Protein AF-K1UN44-F1 (afdb_monomer_lite)

pLDDT: mean 87.56, std 10.23, range [49.06, 96.94]

Foldseek 3Di:
DDPDDDDDDDDPVVVVVVVVVVVVVVVVVVVVCVVPPPDDPPDDDDLVRVCVVVVHDSVVVVVCPVVPVDDDDDDD

Radius of gyration: 23.98 Å; chains: 1; bounding box: 39×24×69 Å

Organism: NCBI:txid408170

Sequence (76 aa):
MNTLMEIVTIEARVFERMLKSLEDAAQITDDLCEKHREKRMGEWMDNQEACILLDVTPRTLQTLRDNGTLAYSRIC

Secondary structure (DSSP, 8-state):
-----------HHHHHHHHHHHHHHHHHHHHHHHHTSPPPTT----HHHHHHHHT--HHHHHHHHHTTSS------

Structure (mmCIF, N/CA/C/O backbone):
data_AF-K1UN44-F1
#
_entry.id   AF-K1UN44-F1
#
loop_
_atom_site.group_PDB
_atom_site.id
_atom_site.type_symbol
_atom_site.label_atom_id
_atom_site.label_alt_id
_atom_site.label_comp_id
_atom_site.label_asym_id
_atom_site.label_entity_id
_atom_site.label_seq_id
_atom_site.pdbx_PDB_ins_code
_atom_site.Cartn_x
_atom_site.Cartn_y
_atom_site.Cartn_z
_atom_site.occupancy
_atom_site.B_iso_or_equiv
_atom_site.auth_seq_id
_atom_site.auth_comp_id
_atom_site.auth_asym_id
_atom_site.auth_atom_id
_atom_site.pdbx_PDB_model_num
ATOM 1 N N . MET A 1 1 ? -5.821 -13.064 44.251 1.00 49.06 1 MET A N 1
ATOM 2 C CA . MET A 1 1 ? -5.943 -11.685 43.735 1.00 49.06 1 MET A CA 1
ATOM 3 C C . MET A 1 1 ? -7.407 -11.480 43.390 1.00 49.06 1 MET A C 1
ATOM 5 O O . MET A 1 1 ? -7.866 -12.074 42.428 1.00 49.06 1 MET A O 1
ATOM 9 N N . ASN A 1 2 ? -8.159 -10.784 44.246 1.00 59.38 2 ASN A N 1
ATOM 10 C CA . ASN A 1 2 ? -9.580 -10.517 44.013 1.00 59.38 2 ASN A CA 1
ATOM 11 C C . ASN A 1 2 ? -9.701 -9.306 43.084 1.00 59.38 2 ASN A C 1
ATOM 13 O O . ASN A 1 2 ? -9.453 -8.184 43.518 1.00 59.38 2 ASN A O 1
ATOM 17 N N . THR A 1 3 ? -10.084 -9.521 41.831 1.00 69.25 3 THR A N 1
ATOM 18 C CA . THR A 1 3 ? -10.687 -8.477 40.998 1.00 69.25 3 THR A CA 1
ATOM 19 C C . THR A 1 3 ? -12.133 -8.308 41.462 1.00 69.25 3 THR A C 1
ATOM 21 O O . THR A 1 3 ? -13.024 -9.054 41.063 1.00 69.25 3 THR A O 1
ATOM 24 N N . LEU A 1 4 ? -12.360 -7.381 42.397 1.00 73.12 4 LEU A N 1
ATOM 25 C CA . LEU A 1 4 ? -13.711 -6.940 42.749 1.00 73.12 4 LEU A CA 1
ATOM 26 C C . LEU A 1 4 ? -14.342 -6.287 41.510 1.00 73.12 4 LEU A C 1
ATOM 28 O O . LEU A 1 4 ? -13.663 -5.566 40.784 1.00 73.12 4 LEU A O 1
ATOM 32 N N . MET A 1 5 ? -15.618 -6.577 41.253 1.00 82.94 5 MET A N 1
ATOM 33 C CA . MET A 1 5 ? -16.351 -6.082 40.086 1.00 82.94 5 MET A CA 1
ATOM 34 C C . MET A 1 5 ? -16.331 -4.547 40.033 1.00 82.94 5 MET A C 1
ATOM 36 O O . MET A 1 5 ? -16.818 -3.884 40.947 1.00 82.94 5 MET A O 1
ATOM 40 N N . GLU A 1 6 ? -15.784 -4.001 38.949 1.00 84.38 6 GLU A N 1
ATOM 41 C CA . GLU A 1 6 ? -15.703 -2.567 38.675 1.00 84.38 6 GLU A CA 1
ATOM 42 C C . GLU A 1 6 ? -16.720 -2.210 37.585 1.00 84.38 6 GLU A C 1
ATOM 44 O O . GLU A 1 6 ? -16.763 -2.846 36.531 1.00 84.38 6 GLU A O 1
ATOM 49 N N . ILE A 1 7 ? -17.573 -1.218 37.850 1.00 84.94 7 ILE A N 1
ATOM 50 C CA . ILE A 1 7 ? -18.548 -0.721 36.876 1.00 84.94 7 ILE A CA 1
ATOM 51 C C . ILE A 1 7 ? -18.035 0.611 36.346 1.00 84.94 7 ILE A C 1
ATOM 53 O O . ILE A 1 7 ? -17.999 1.602 37.073 1.00 84.94 7 ILE A O 1
ATOM 57 N N . VAL A 1 8 ? -17.679 0.631 35.065 1.00 85.88 8 VAL A N 1
ATOM 58 C CA . VAL A 1 8 ? -17.296 1.847 34.348 1.00 85.88 8 VAL A CA 1
ATOM 59 C C . VAL A 1 8 ? -18.443 2.246 33.429 1.00 85.88 8 VAL A C 1
ATOM 61 O O . VAL A 1 8 ? -18.851 1.485 32.555 1.00 85.88 8 VAL A O 1
ATOM 64 N N . THR A 1 9 ? -18.973 3.449 33.627 1.00 88.25 9 THR A N 1
ATOM 65 C CA . THR A 1 9 ? -19.994 4.041 32.757 1.00 88.25 9 THR A CA 1
ATOM 66 C C . THR A 1 9 ? -19.348 5.003 31.777 1.00 88.25 9 THR A C 1
ATOM 68 O O . THR A 1 9 ? -18.622 5.910 32.180 1.00 88.25 9 THR A O 1
ATOM 71 N N . ILE A 1 10 ? -19.652 4.834 30.495 1.00 91.06 10 ILE A N 1
ATOM 72 C CA . ILE A 1 10 ? -19.166 5.692 29.416 1.00 91.06 10 ILE A CA 1
ATOM 73 C C . ILE A 1 10 ? -20.376 6.379 28.793 1.00 91.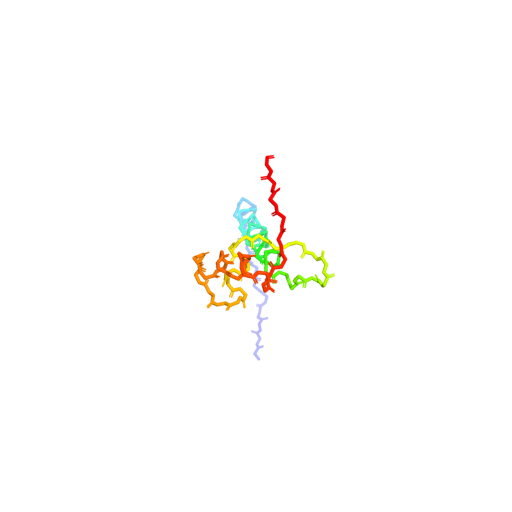06 10 ILE A C 1
ATOM 75 O O . ILE A 1 10 ? -21.401 5.747 28.542 1.00 91.06 10 ILE A O 1
ATOM 79 N N . GLU A 1 11 ? -20.270 7.682 28.545 1.00 96.31 11 GLU A N 1
ATOM 80 C CA . GLU A 1 11 ? -21.311 8.395 27.811 1.00 96.31 11 GLU A CA 1
ATOM 81 C C . GLU A 1 11 ? -21.457 7.818 26.397 1.00 96.31 11 GLU A C 1
ATOM 83 O O . GLU A 1 11 ? -20.459 7.654 25.694 1.00 96.31 11 GLU A O 1
ATOM 88 N N . ALA A 1 12 ? -22.692 7.597 25.936 1.00 94.19 12 ALA A N 1
ATOM 89 C CA . ALA A 1 12 ? -22.964 7.017 24.616 1.00 94.19 12 ALA A CA 1
ATOM 90 C C . ALA A 1 12 ? -22.205 7.738 23.485 1.00 94.19 12 ALA A C 1
ATOM 92 O O . ALA A 1 12 ? -21.524 7.105 22.687 1.00 94.19 12 ALA A O 1
ATOM 93 N N . ARG A 1 13 ? -22.185 9.077 23.508 1.00 94.44 13 ARG A N 1
ATOM 94 C CA . ARG A 1 13 ? -21.442 9.901 22.537 1.00 94.44 13 ARG A CA 1
ATOM 95 C C . ARG A 1 13 ? -19.930 9.645 22.523 1.00 94.44 13 ARG A C 1
ATOM 97 O O . ARG A 1 13 ? -19.279 9.860 21.507 1.00 94.44 13 ARG A O 1
ATOM 104 N N . VAL A 1 14 ? -19.340 9.293 23.668 1.00 95.25 14 VAL A N 1
ATOM 105 C CA . VAL A 1 14 ? -17.906 8.978 23.772 1.00 95.25 14 VAL A CA 1
ATOM 106 C C . VAL A 1 14 ? -17.665 7.600 23.177 1.00 95.25 14 VAL A C 1
ATOM 108 O O . VAL A 1 14 ? -16.756 7.448 22.368 1.00 95.25 14 VAL A O 1
ATOM 111 N N . PHE A 1 15 ? -18.522 6.637 23.517 1.00 94.75 15 PHE A N 1
ATOM 112 C CA . PHE A 1 15 ? -18.463 5.290 22.966 1.00 94.75 15 PHE A CA 1
ATOM 113 C C . PHE A 1 15 ? -18.607 5.287 21.437 1.00 94.75 15 PHE A C 1
ATOM 115 O O . PHE A 1 15 ? -17.792 4.682 20.751 1.00 94.75 15 PHE A O 1
ATOM 122 N N . GLU A 1 16 ? -19.557 6.047 20.891 1.00 95.75 16 GLU A N 1
ATOM 123 C CA . GLU A 1 16 ? -19.739 6.206 19.442 1.00 95.75 16 GLU A CA 1
ATOM 124 C C . GLU A 1 16 ? -18.501 6.794 18.755 1.00 95.75 16 GLU A C 1
ATOM 126 O O . GLU A 1 16 ? -18.098 6.324 17.694 1.00 95.75 16 GLU A O 1
ATOM 131 N N . ARG A 1 17 ? -17.850 7.797 19.363 1.00 96.25 17 ARG A N 1
ATOM 132 C CA . ARG A 1 17 ? -16.597 8.346 18.819 1.00 96.25 17 ARG A CA 1
ATOM 133 C C . ARG A 1 17 ? -15.470 7.322 18.834 1.00 96.25 17 ARG A C 1
ATOM 135 O O . ARG A 1 17 ? -14.721 7.252 17.867 1.00 96.25 17 ARG A O 1
ATOM 142 N N . MET A 1 18 ? -15.354 6.539 19.906 1.00 95.50 18 MET A N 1
ATOM 143 C CA . MET A 1 18 ? -14.361 5.467 19.989 1.00 95.50 18 MET A CA 1
ATOM 144 C C . MET A 1 18 ? -14.609 4.402 18.920 1.00 95.50 18 MET A C 1
ATOM 146 O O . MET A 1 18 ? -13.662 3.993 18.254 1.00 95.50 18 MET A O 1
ATOM 150 N N . LEU A 1 19 ? -15.869 4.002 18.721 1.00 96.00 19 LEU A N 1
ATOM 151 C CA . LEU A 1 19 ? -16.246 3.049 17.681 1.00 96.00 19 LEU A CA 1
ATOM 152 C C . LEU A 1 19 ? -15.880 3.581 16.295 1.00 96.00 19 LEU A C 1
ATOM 154 O O . LEU A 1 19 ? -15.209 2.888 15.540 1.00 96.00 19 LEU A O 1
ATOM 158 N N . LYS A 1 20 ? -16.215 4.841 16.007 1.00 96.31 20 LYS A N 1
ATOM 159 C CA . LYS A 1 20 ? -15.866 5.477 14.736 1.00 96.31 20 LYS A CA 1
ATOM 160 C C . LYS A 1 20 ? -14.358 5.505 14.488 1.00 96.31 20 LYS A C 1
ATOM 162 O O . LYS A 1 20 ? -13.911 5.173 13.402 1.00 96.31 20 LYS A O 1
ATOM 167 N N . SER A 1 21 ? -13.558 5.846 15.498 1.00 94.56 21 SER A N 1
ATOM 168 C CA . SER A 1 21 ? -12.097 5.816 15.360 1.00 94.56 21 SER A CA 1
ATOM 169 C C . SER A 1 21 ? -11.547 4.407 15.115 1.00 94.56 21 SER A C 1
ATOM 171 O O . SER A 1 21 ? -10.549 4.265 14.412 1.00 94.56 21 SER A O 1
ATOM 173 N N . LEU A 1 22 ? -12.174 3.371 15.681 1.00 95.44 22 LEU A N 1
ATOM 174 C CA . LEU A 1 22 ? -11.807 1.980 15.405 1.00 95.44 22 LEU A CA 1
ATOM 175 C C . LEU A 1 22 ? -12.196 1.560 13.984 1.00 95.44 22 LEU A C 1
ATOM 177 O O . LEU A 1 22 ? -11.397 0.906 13.321 1.00 95.44 22 LEU A O 1
ATOM 181 N N . GLU A 1 23 ? -13.376 1.956 13.508 1.00 95.69 23 GLU A N 1
ATOM 182 C CA . GLU A 1 23 ? -13.818 1.727 12.126 1.00 95.69 23 GLU A CA 1
ATOM 183 C C . GLU A 1 23 ? -12.885 2.414 11.122 1.00 95.69 23 GLU A C 1
ATOM 185 O O . GLU A 1 23 ? -12.421 1.777 10.180 1.00 95.69 23 GLU A O 1
ATOM 190 N N . ASP A 1 24 ? -12.527 3.677 11.369 1.00 95.12 24 ASP A N 1
ATOM 191 C CA . ASP A 1 24 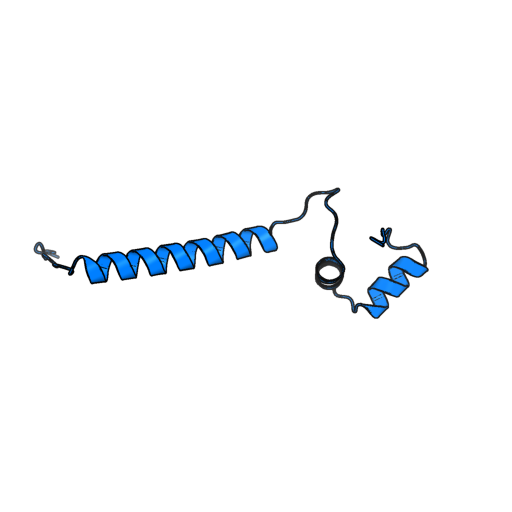? -11.586 4.423 10.529 1.00 95.12 24 ASP A CA 1
ATOM 192 C C . ASP A 1 24 ? -10.211 3.728 10.489 1.00 95.12 24 ASP A C 1
ATOM 194 O O . ASP A 1 24 ? -9.595 3.600 9.429 1.00 95.12 24 ASP A O 1
ATOM 198 N N . ALA A 1 25 ? -9.724 3.234 11.633 1.00 91.88 25 ALA A N 1
ATOM 199 C CA . ALA A 1 25 ? -8.461 2.501 11.701 1.00 91.88 25 ALA A CA 1
ATOM 200 C C . ALA A 1 25 ? -8.521 1.151 10.963 1.00 91.88 25 ALA A C 1
ATOM 202 O O . ALA A 1 25 ? -7.554 0.776 10.290 1.00 91.88 25 ALA A O 1
ATOM 203 N N . ALA A 1 26 ? -9.642 0.430 11.066 1.00 93.56 26 ALA A N 1
ATOM 204 C CA . ALA A 1 26 ? -9.862 -0.810 10.328 1.00 93.56 26 ALA A CA 1
ATOM 205 C C . ALA A 1 26 ? -9.856 -0.552 8.816 1.00 93.56 26 ALA A C 1
ATOM 207 O O . ALA A 1 26 ? -9.128 -1.228 8.096 1.00 93.56 26 ALA A O 1
ATOM 208 N N . GLN A 1 27 ? -10.543 0.499 8.357 1.00 92.88 27 GLN A N 1
ATOM 209 C CA . GLN A 1 27 ? -10.575 0.864 6.941 1.00 92.88 27 GLN A CA 1
ATOM 210 C C . GLN A 1 27 ? -9.184 1.208 6.399 1.00 92.88 27 GLN A C 1
ATOM 212 O O . GLN A 1 27 ? -8.798 0.733 5.337 1.00 92.88 27 GLN A O 1
ATOM 217 N N . ILE A 1 28 ? -8.396 1.991 7.144 1.00 90.69 28 ILE A N 1
ATOM 218 C CA . ILE A 1 28 ? -7.009 2.294 6.757 1.00 90.69 28 ILE A CA 1
ATOM 219 C C . ILE A 1 28 ? -6.190 1.003 6.627 1.00 90.69 28 ILE A C 1
ATOM 221 O O . ILE A 1 28 ? -5.384 0.871 5.707 1.00 90.69 28 ILE A O 1
ATOM 225 N N . THR A 1 29 ? -6.384 0.059 7.549 1.00 89.06 29 THR A N 1
ATOM 226 C CA . THR A 1 29 ? -5.673 -1.225 7.536 1.00 89.06 29 THR A CA 1
ATOM 227 C C . THR A 1 29 ? -6.068 -2.066 6.324 1.00 89.06 29 THR A C 1
ATOM 229 O O . THR A 1 29 ? -5.183 -2.579 5.640 1.00 89.06 29 THR A O 1
ATOM 232 N N . ASP A 1 30 ? -7.361 -2.148 6.016 1.00 86.25 30 ASP A N 1
ATOM 233 C CA . ASP A 1 30 ? -7.876 -2.878 4.855 1.00 86.25 30 ASP A CA 1
ATOM 234 C C . ASP A 1 30 ? -7.357 -2.278 3.542 1.00 86.25 30 ASP A C 1
ATOM 236 O O . ASP A 1 30 ? -6.812 -3.003 2.709 1.00 86.25 30 ASP A O 1
ATOM 240 N N . ASP A 1 31 ? -7.393 -0.950 3.398 1.00 84.31 31 ASP A N 1
ATOM 241 C CA . ASP A 1 31 ? -6.862 -0.247 2.225 1.00 84.31 31 ASP A CA 1
ATOM 242 C C . ASP A 1 31 ? -5.358 -0.509 2.029 1.00 84.31 31 ASP A C 1
ATOM 244 O O . ASP A 1 31 ? -4.865 -0.640 0.903 1.00 84.31 31 ASP A O 1
ATOM 248 N N . LEU A 1 32 ? -4.594 -0.563 3.125 1.00 81.44 32 LEU A N 1
ATOM 249 C CA . LEU A 1 32 ? -3.174 -0.908 3.085 1.00 81.44 32 LEU A CA 1
ATOM 250 C C . LEU A 1 32 ? -2.966 -2.371 2.692 1.00 81.44 32 LEU A C 1
ATOM 252 O O . LEU A 1 32 ? -2.085 -2.647 1.876 1.00 81.44 32 LEU A O 1
ATOM 256 N N . CYS A 1 33 ? -3.759 -3.292 3.235 1.00 79.19 33 CYS A N 1
ATOM 257 C CA . CYS A 1 33 ? -3.703 -4.707 2.886 1.00 79.19 33 CYS A CA 1
ATOM 258 C C . CYS A 1 33 ? -4.062 -4.954 1.417 1.00 79.19 33 CYS A C 1
ATOM 260 O O . CYS A 1 33 ? -3.398 -5.763 0.773 1.00 79.19 33 CYS A O 1
ATOM 262 N N . GLU A 1 34 ? -5.045 -4.245 0.861 1.00 75.56 34 GLU A N 1
ATOM 263 C CA . GLU A 1 34 ? -5.379 -4.333 -0.563 1.00 75.56 34 GLU A CA 1
ATOM 264 C C . GLU A 1 34 ? -4.253 -3.793 -1.447 1.00 75.56 34 GLU A C 1
ATOM 266 O O . GLU A 1 34 ? -3.849 -4.461 -2.400 1.00 75.56 34 GLU A O 1
ATOM 271 N N . LYS A 1 35 ? -3.685 -2.628 -1.106 1.00 69.88 35 LYS A N 1
ATOM 272 C CA . LYS A 1 35 ? -2.571 -2.027 -1.862 1.00 69.88 35 LYS A CA 1
ATOM 273 C C . LYS A 1 35 ? -1.307 -2.881 -1.865 1.00 69.88 35 LYS A C 1
ATOM 275 O O . LYS A 1 35 ? -0.566 -2.859 -2.840 1.00 69.88 35 LYS A O 1
ATOM 280 N N . HIS A 1 36 ? -1.050 -3.611 -0.782 1.00 68.50 36 HIS A N 1
ATOM 281 C CA . HIS A 1 36 ? 0.131 -4.469 -0.644 1.00 68.50 36 HIS A CA 1
ATOM 282 C C . HIS A 1 36 ? -0.180 -5.948 -0.865 1.00 68.50 36 HIS A C 1
ATOM 284 O O . HIS A 1 36 ? 0.659 -6.804 -0.578 1.00 68.50 36 HIS A O 1
ATOM 290 N N . ARG A 1 37 ? -1.377 -6.277 -1.360 1.00 70.62 37 ARG A N 1
ATOM 291 C CA . ARG A 1 37 ? -1.724 -7.654 -1.688 1.00 70.62 37 ARG A CA 1
ATOM 292 C C . ARG A 1 37 ? -0.761 -8.156 -2.758 1.00 70.62 37 ARG A C 1
ATOM 294 O O . ARG A 1 37 ? -0.593 -7.517 -3.794 1.00 70.62 37 ARG A O 1
ATOM 301 N N . GLU A 1 38 ? -0.148 -9.312 -2.514 1.00 68.75 38 GLU A N 1
ATOM 302 C CA . GLU A 1 38 ? 0.718 -9.955 -3.501 1.00 68.75 38 GLU A CA 1
ATOM 303 C C . GLU A 1 38 ? -0.051 -10.147 -4.811 1.00 68.75 38 GLU A C 1
ATOM 305 O O . GLU A 1 38 ? -1.080 -10.837 -4.856 1.00 68.75 38 GLU A O 1
ATOM 310 N N . LYS A 1 39 ? 0.443 -9.508 -5.875 1.00 71.88 39 LYS A N 1
ATOM 311 C CA . LYS A 1 39 ? -0.159 -9.633 -7.196 1.00 71.88 39 LYS A CA 1
ATOM 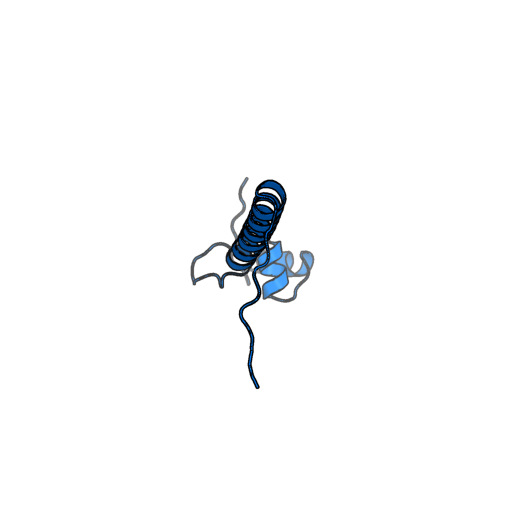312 C C . LYS A 1 39 ? 0.039 -11.039 -7.727 1.00 71.88 39 LYS A C 1
ATOM 314 O O . LYS A 1 39 ? 1.141 -11.590 -7.700 1.00 71.88 39 LYS A O 1
ATOM 319 N N . ARG A 1 40 ? -1.042 -11.634 -8.220 1.00 73.12 40 ARG A N 1
ATOM 320 C CA . ARG A 1 40 ? -1.001 -12.971 -8.823 1.00 73.12 40 ARG A CA 1
ATOM 321 C C . ARG A 1 40 ? -0.407 -12.887 -10.228 1.00 73.12 40 ARG A C 1
ATOM 323 O O . ARG A 1 40 ? -0.488 -11.855 -10.892 1.00 73.12 40 ARG A O 1
ATOM 330 N N . MET A 1 41 ? 0.147 -13.999 -10.716 1.00 72.44 41 MET A N 1
ATOM 331 C CA . MET A 1 41 ? 0.575 -14.100 -12.116 1.00 72.44 41 MET A CA 1
ATOM 332 C C . MET A 1 41 ? -0.571 -13.693 -13.057 1.00 72.44 41 MET A C 1
ATOM 334 O O . MET A 1 41 ? -1.633 -14.311 -13.039 1.00 72.44 41 MET A O 1
ATOM 338 N N . GLY A 1 42 ? -0.333 -12.671 -13.883 1.00 74.06 42 GLY A N 1
ATOM 339 C CA . GLY A 1 42 ? -1.293 -12.158 -14.866 1.00 74.06 42 GLY A CA 1
ATOM 340 C C . GLY A 1 42 ? -2.007 -10.858 -14.477 1.00 74.06 42 GLY A C 1
ATOM 341 O O . GLY A 1 42 ? -2.688 -10.284 -15.325 1.00 74.06 42 GLY A O 1
ATOM 342 N N . GLU A 1 43 ? -1.843 -10.358 -13.250 1.00 84.69 43 GLU A N 1
ATOM 343 C CA . GLU A 1 43 ? -2.331 -9.026 -12.875 1.00 84.69 43 GLU A CA 1
ATOM 344 C C . GLU A 1 43 ? -1.398 -7.930 -13.414 1.00 84.69 43 GLU A C 1
ATOM 346 O O . GLU A 1 43 ? -0.172 -8.037 -13.345 1.00 84.69 43 GLU A O 1
ATOM 351 N N . TRP A 1 44 ? -1.980 -6.862 -13.968 1.00 87.12 44 TRP A N 1
ATOM 352 C CA . TRP A 1 44 ? -1.210 -5.731 -14.482 1.00 87.12 44 TRP A CA 1
ATOM 353 C C . TRP A 1 44 ? -0.596 -4.931 -13.332 1.00 87.12 44 TRP A C 1
ATOM 355 O O . TRP A 1 44 ? -1.251 -4.663 -12.321 1.00 87.12 44 TRP A O 1
ATOM 365 N N . MET A 1 45 ? 0.661 -4.530 -13.508 1.00 89.12 45 MET A N 1
ATOM 366 C CA . MET A 1 45 ? 1.372 -3.630 -12.604 1.00 89.12 45 MET A CA 1
ATOM 367 C C . MET A 1 45 ? 1.456 -2.238 -13.215 1.00 89.12 45 MET A C 1
ATOM 369 O O . MET A 1 45 ? 1.741 -2.096 -14.409 1.00 89.12 45 MET A O 1
ATOM 373 N N . ASP A 1 46 ? 1.240 -1.214 -12.397 1.00 89.38 46 ASP A N 1
ATOM 374 C CA . ASP A 1 46 ? 1.547 0.153 -12.781 1.00 89.38 46 ASP A CA 1
ATOM 375 C C . ASP A 1 46 ? 3.066 0.424 -12.734 1.00 89.38 46 ASP A C 1
ATOM 377 O O . ASP A 1 46 ? 3.891 -0.431 -12.390 1.00 89.38 46 ASP A O 1
ATOM 381 N N . ASN A 1 47 ? 3.466 1.630 -13.144 1.00 91.06 47 ASN A N 1
ATOM 382 C CA . ASN A 1 47 ? 4.878 2.006 -13.192 1.00 91.06 47 ASN A CA 1
ATOM 383 C C . ASN A 1 47 ? 5.527 2.073 -11.804 1.00 91.06 47 ASN A C 1
ATOM 385 O O . ASN A 1 47 ? 6.707 1.753 -11.682 1.00 91.06 47 ASN A O 1
ATOM 389 N N . GLN A 1 48 ? 4.794 2.525 -10.788 1.00 90.00 48 GLN A N 1
ATOM 390 C CA . GLN A 1 48 ? 5.315 2.684 -9.437 1.00 90.00 48 GLN A CA 1
ATOM 391 C C . GLN A 1 48 ? 5.520 1.316 -8.791 1.00 90.00 48 GLN A C 1
ATOM 393 O O . GLN A 1 48 ? 6.600 1.048 -8.269 1.00 90.00 48 GLN A O 1
ATOM 398 N N . GLU A 1 49 ? 4.532 0.434 -8.897 1.00 89.25 49 GLU A N 1
ATOM 399 C CA . GLU A 1 49 ? 4.614 -0.937 -8.400 1.00 89.25 49 GLU A CA 1
ATOM 400 C C . GLU A 1 49 ? 5.764 -1.698 -9.065 1.00 89.25 49 GLU A C 1
ATOM 402 O O . GLU A 1 49 ? 6.533 -2.369 -8.381 1.00 89.25 49 GLU A O 1
ATOM 407 N N . ALA A 1 50 ? 5.937 -1.558 -10.385 1.00 90.94 50 ALA A N 1
ATOM 408 C CA . ALA A 1 50 ? 7.048 -2.186 -11.095 1.00 90.94 50 ALA A CA 1
ATOM 409 C C . ALA A 1 50 ? 8.416 -1.628 -10.661 1.00 90.94 50 ALA A C 1
ATOM 411 O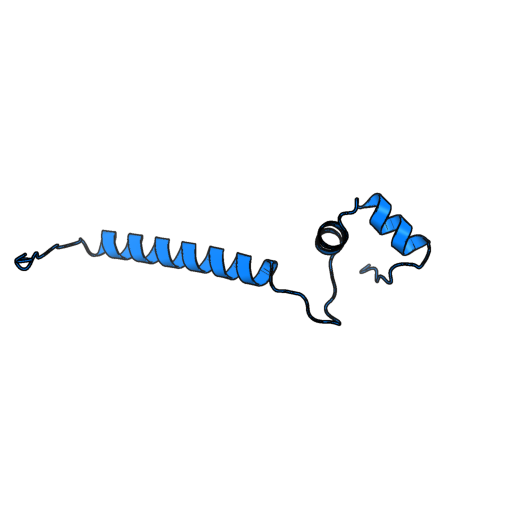 O . ALA A 1 50 ? 9.369 -2.394 -10.534 1.00 90.94 50 ALA A O 1
ATOM 412 N N . CYS A 1 51 ? 8.524 -0.315 -10.408 1.00 93.50 51 CYS A N 1
ATOM 413 C CA . CYS A 1 51 ? 9.757 0.293 -9.894 1.00 93.50 51 CYS A CA 1
ATOM 414 C C . CYS A 1 51 ? 10.105 -0.222 -8.494 1.00 93.50 51 CYS A C 1
ATOM 416 O O . CYS A 1 51 ? 11.261 -0.553 -8.249 1.00 93.50 51 CYS A O 1
ATOM 418 N N . ILE A 1 52 ? 9.117 -0.308 -7.597 1.00 90.69 52 ILE A N 1
ATOM 419 C CA . ILE A 1 52 ? 9.308 -0.798 -6.225 1.00 90.69 52 ILE A CA 1
ATOM 420 C C . ILE A 1 52 ? 9.683 -2.282 -6.236 1.00 90.69 52 ILE A C 1
ATOM 422 O O . ILE A 1 52 ? 10.629 -2.674 -5.563 1.00 90.69 52 ILE A O 1
ATOM 426 N N . LEU A 1 53 ? 8.980 -3.104 -7.024 1.00 89.62 53 LEU A N 1
ATOM 427 C CA . LEU A 1 53 ? 9.222 -4.547 -7.077 1.00 89.62 53 LEU A CA 1
ATOM 428 C C . LEU A 1 53 ? 10.608 -4.891 -7.632 1.00 89.62 53 LEU A C 1
ATOM 430 O O . LEU A 1 53 ? 11.259 -5.807 -7.137 1.00 89.62 53 LEU A O 1
ATOM 434 N N . LEU A 1 54 ? 11.042 -4.189 -8.681 1.00 91.44 54 LEU A N 1
ATOM 435 C CA . LEU A 1 54 ? 12.331 -4.437 -9.330 1.00 91.44 54 LEU A CA 1
ATOM 436 C C . LEU A 1 54 ? 13.489 -3.672 -8.674 1.00 91.44 54 LEU A C 1
ATOM 438 O O . LEU A 1 54 ? 14.629 -3.862 -9.091 1.00 91.44 54 LEU A O 1
ATOM 442 N N . ASP A 1 55 ? 13.199 -2.813 -7.693 1.00 94.19 55 ASP A N 1
ATOM 443 C CA . ASP A 1 55 ? 14.143 -1.873 -7.078 1.00 94.19 55 ASP A CA 1
ATOM 444 C C . ASP A 1 55 ? 14.889 -1.017 -8.123 1.00 94.19 55 ASP A C 1
ATOM 446 O O . ASP A 1 55 ? 16.118 -0.930 -8.169 1.00 94.19 55 ASP A O 1
ATOM 450 N N . VAL A 1 56 ? 14.129 -0.406 -9.042 1.00 96.00 56 VAL A N 1
ATOM 451 C CA . VAL A 1 56 ? 14.682 0.393 -10.145 1.00 96.00 56 VAL A CA 1
ATOM 452 C C . VAL A 1 56 ? 14.052 1.773 -10.265 1.00 96.00 56 VAL A C 1
ATOM 454 O O . VAL A 1 56 ? 12.922 2.029 -9.860 1.00 96.00 56 VAL A O 1
ATOM 457 N N . THR A 1 57 ? 14.782 2.683 -10.909 1.00 95.88 57 THR A N 1
ATOM 458 C CA . THR A 1 57 ? 14.257 4.012 -11.242 1.00 95.88 57 THR A CA 1
ATOM 459 C C . THR A 1 57 ? 13.303 3.958 -12.443 1.00 95.88 57 THR A C 1
ATOM 461 O O . THR A 1 57 ? 13.455 3.083 -13.304 1.00 95.88 57 THR A O 1
ATOM 464 N N . PRO A 1 58 ? 12.406 4.953 -12.610 1.00 95.31 58 PRO A N 1
ATOM 465 C CA . PRO A 1 58 ? 11.548 5.053 -13.794 1.00 95.31 58 PRO A CA 1
ATOM 466 C C . PRO A 1 58 ? 12.326 5.045 -15.114 1.00 95.31 58 PRO A C 1
ATOM 468 O O . PRO A 1 58 ? 11.862 4.507 -16.118 1.00 95.31 58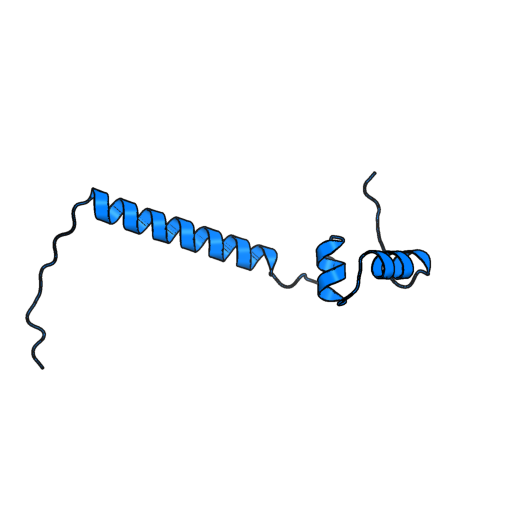 PRO A O 1
ATOM 471 N N . ARG A 1 59 ? 13.542 5.608 -15.117 1.00 96.56 59 ARG A N 1
ATOM 472 C CA . ARG A 1 59 ? 14.408 5.613 -16.298 1.00 96.56 59 ARG A CA 1
ATOM 473 C C . ARG A 1 59 ? 14.923 4.216 -16.630 1.00 96.56 59 ARG A C 1
ATOM 475 O O . ARG A 1 59 ? 14.909 3.840 -17.796 1.00 96.56 59 ARG A O 1
ATOM 482 N N . THR A 1 60 ? 15.335 3.447 -15.628 1.00 96.94 60 THR A N 1
ATOM 483 C CA . THR A 1 60 ? 15.746 2.050 -15.814 1.00 96.94 60 THR A CA 1
ATOM 484 C C . THR A 1 60 ? 14.565 1.185 -16.252 1.00 96.94 60 THR A C 1
ATOM 486 O O . THR A 1 60 ? 14.716 0.393 -17.177 1.00 96.94 60 THR A O 1
ATOM 489 N N . LEU A 1 61 ? 13.378 1.383 -15.665 1.00 96.56 61 LEU A N 1
ATOM 490 C CA . LEU A 1 61 ? 12.156 0.689 -16.077 1.00 96.56 61 LEU A CA 1
ATOM 491 C C . LEU A 1 61 ? 11.824 0.957 -17.553 1.00 96.56 61 LEU A C 1
ATOM 493 O O . LEU A 1 61 ? 11.471 0.032 -18.281 1.00 96.56 61 LEU A O 1
ATOM 497 N N . GLN A 1 62 ? 11.984 2.202 -18.014 1.00 95.12 62 GLN A N 1
ATOM 498 C CA . GLN A 1 62 ? 11.808 2.545 -19.425 1.00 95.12 62 GLN A CA 1
ATOM 499 C C . GLN A 1 62 ? 12.849 1.851 -20.313 1.00 95.12 62 GLN A C 1
ATOM 501 O O . GLN A 1 62 ? 12.471 1.246 -21.309 1.00 95.12 62 GLN A O 1
ATOM 506 N N . THR A 1 63 ? 14.129 1.841 -19.927 1.00 96.75 63 THR A N 1
ATOM 507 C CA . THR A 1 63 ? 15.176 1.120 -20.674 1.00 96.75 63 THR A CA 1
ATOM 508 C C . THR A 1 63 ? 14.857 -0.369 -20.818 1.00 96.75 63 THR A C 1
ATOM 510 O O . THR A 1 63 ? 15.048 -0.925 -21.895 1.00 96.75 63 THR A O 1
ATOM 513 N N . LEU A 1 64 ? 14.349 -1.009 -19.758 1.00 96.19 64 LEU A N 1
ATOM 514 C CA . LEU A 1 64 ? 13.939 -2.418 -19.781 1.00 96.19 64 LEU A CA 1
ATOM 515 C C . LEU A 1 64 ? 12.744 -2.680 -20.712 1.00 96.19 64 LEU A C 1
ATOM 517 O O . LEU A 1 64 ? 12.592 -3.783 -21.229 1.00 96.19 64 LEU A O 1
ATOM 521 N N . ARG A 1 65 ? 11.882 -1.685 -20.930 1.00 95.19 65 ARG A N 1
ATOM 522 C CA . ARG A 1 65 ? 10.786 -1.766 -21.907 1.00 95.19 65 ARG A CA 1
ATOM 523 C C . ARG A 1 65 ? 11.293 -1.548 -23.328 1.00 95.19 65 ARG A C 1
ATOM 525 O O . ARG A 1 65 ? 10.912 -2.281 -24.23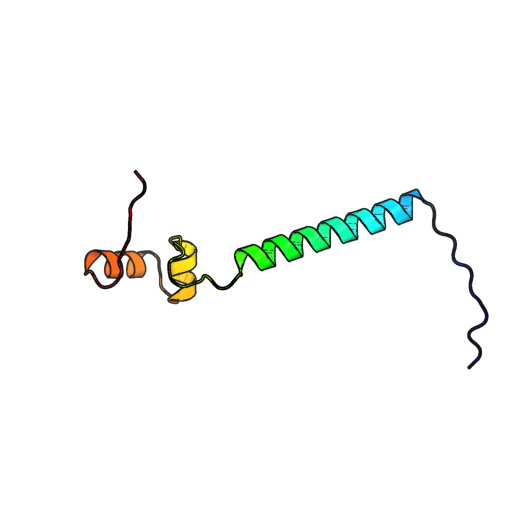5 1.00 95.19 65 ARG A O 1
ATOM 532 N N . ASP A 1 66 ? 12.177 -0.571 -23.508 1.00 95.75 66 ASP A N 1
ATOM 533 C CA . ASP A 1 66 ? 12.720 -0.186 -24.811 1.00 95.75 66 ASP A CA 1
ATOM 534 C C . ASP A 1 66 ? 13.628 -1.271 -25.406 1.00 95.75 66 ASP A C 1
ATOM 536 O O . ASP A 1 66 ? 13.628 -1.482 -26.617 1.00 95.75 66 ASP A O 1
ATOM 540 N N . ASN A 1 67 ? 14.386 -1.984 -24.567 1.00 95.94 67 ASN A N 1
ATOM 541 C CA . ASN A 1 67 ? 15.257 -3.079 -25.001 1.00 95.94 67 ASN A CA 1
ATOM 542 C C . ASN A 1 67 ? 14.547 -4.445 -25.094 1.00 95.94 67 ASN A C 1
ATOM 544 O O . ASN A 1 67 ? 15.189 -5.437 -25.434 1.00 95.94 67 ASN A O 1
ATOM 548 N N . GLY A 1 68 ? 13.242 -4.499 -24.805 1.00 92.88 68 GLY A N 1
ATOM 549 C CA . GLY A 1 68 ? 12.422 -5.706 -24.912 1.00 92.88 68 GLY A CA 1
ATOM 550 C C . GLY A 1 68 ? 12.537 -6.689 -23.743 1.00 92.88 68 GLY A C 1
ATOM 551 O O . GLY A 1 68 ? 11.941 -7.762 -23.812 1.00 92.88 68 GLY A O 1
ATOM 552 N N . THR A 1 69 ? 13.254 -6.351 -22.666 1.00 95.12 69 THR A N 1
ATOM 553 C CA . THR A 1 69 ? 13.354 -7.204 -21.470 1.00 95.12 69 THR A CA 1
ATOM 554 C C . THR A 1 69 ? 12.032 -7.285 -20.697 1.00 95.12 69 THR A C 1
ATOM 556 O O . THR A 1 69 ? 11.722 -8.325 -20.120 1.00 95.12 69 THR A O 1
ATOM 559 N N . LEU A 1 70 ? 11.239 -6.209 -20.679 1.00 93.94 70 LEU A N 1
ATOM 560 C CA . LEU A 1 70 ? 9.941 -6.142 -20.006 1.00 93.94 70 LEU A CA 1
ATOM 561 C C . LEU A 1 70 ? 8.819 -5.813 -20.992 1.00 93.94 70 LEU A C 1
ATOM 563 O O . LEU A 1 70 ? 8.818 -4.763 -21.636 1.00 93.94 70 LEU A O 1
ATOM 567 N N . ALA A 1 71 ? 7.812 -6.685 -21.044 1.00 91.25 71 ALA A N 1
ATOM 568 C CA . ALA A 1 71 ? 6.575 -6.415 -21.764 1.00 91.25 71 ALA A CA 1
ATOM 569 C C . ALA A 1 71 ? 5.783 -5.290 -21.077 1.00 91.25 71 ALA A C 1
ATOM 571 O O . ALA A 1 71 ? 5.738 -5.197 -19.850 1.00 91.25 71 ALA A O 1
ATOM 572 N N . TYR A 1 72 ? 5.138 -4.435 -21.869 1.00 93.44 72 TYR A N 1
ATOM 573 C CA . TYR A 1 72 ? 4.291 -3.360 -21.363 1.00 93.44 72 TYR A CA 1
ATOM 574 C C . TYR A 1 72 ? 3.175 -3.028 -22.353 1.00 93.44 72 TYR A C 1
ATOM 576 O O . TYR A 1 72 ? 3.272 -3.327 -23.542 1.00 93.44 72 TYR A O 1
ATOM 584 N N . SER A 1 73 ? 2.122 -2.385 -21.854 1.00 90.00 73 SER A N 1
ATOM 585 C CA . SER A 1 73 ? 1.071 -1.779 -22.668 1.00 90.00 73 SER A CA 1
ATOM 586 C C . SER A 1 73 ? 0.956 -0.302 -22.312 1.00 90.00 73 SER A C 1
ATOM 588 O O . SER A 1 73 ? 1.224 0.095 -21.176 1.00 90.00 73 SER A O 1
ATOM 590 N N . ARG A 1 74 ? 0.584 0.521 -23.292 1.00 87.69 74 ARG A N 1
ATOM 591 C CA . ARG A 1 74 ? 0.311 1.946 -23.100 1.00 87.69 74 ARG A CA 1
ATOM 592 C C . ARG A 1 74 ? -1.184 2.153 -23.221 1.00 87.69 74 ARG A C 1
ATOM 594 O O . ARG A 1 74 ? -1.761 1.835 -24.254 1.00 87.69 74 ARG A O 1
ATOM 601 N N . ILE A 1 75 ? -1.779 2.714 -22.181 1.00 82.62 75 ILE A N 1
ATOM 602 C CA . ILE A 1 75 ? -3.134 3.245 -22.261 1.00 82.62 75 ILE A CA 1
ATOM 603 C C . ILE A 1 75 ? -2.989 4.651 -22.850 1.00 82.62 75 ILE A C 1
ATOM 605 O O . ILE A 1 75 ? -2.266 5.478 -22.288 1.00 82.62 75 ILE A O 1
ATOM 609 N N . CYS A 1 76 ? -3.558 4.858 -24.035 1.00 66.38 76 CYS A N 1
ATOM 610 C CA . CYS A 1 76 ? -3.596 6.135 -24.742 1.00 66.38 76 CYS A CA 1
ATOM 611 C C . CYS A 1 76 ? -4.907 6.879 -24.492 1.00 66.38 76 CYS A C 1
ATOM 613 O O . CYS A 1 76 ? -5.937 6.209 -24.260 1.00 66.38 76 CYS A O 1
#